Protein AF-A0A7S2HK23-F1 (afdb_monomer_lite)

Structure (mmCIF, N/CA/C/O backbone):
data_AF-A0A7S2HK23-F1
#
_entry.id   AF-A0A7S2HK23-F1
#
loop_
_atom_site.group_PDB
_atom_site.id
_atom_site.type_symbol
_atom_site.label_atom_id
_atom_site.label_alt_id
_atom_site.label_comp_id
_atom_site.label_asym_id
_atom_site.label_entity_id
_atom_site.label_seq_id
_atom_site.pdbx_PDB_ins_code
_atom_site.Cartn_x
_atom_site.Cartn_y
_atom_site.Cartn_z
_atom_site.occupancy
_atom_site.B_iso_or_equiv
_atom_site.auth_seq_id
_atom_site.auth_comp_id
_atom_site.auth_asym_id
_atom_site.auth_atom_id
_atom_site.pdbx_PDB_model_num
ATOM 1 N N . GLY A 1 1 ? -16.279 -14.636 -1.028 1.00 62.00 1 GLY A N 1
ATOM 2 C CA . GLY A 1 1 ? -15.125 -15.161 -0.268 1.00 62.00 1 GLY A CA 1
ATOM 3 C C . GLY A 1 1 ? -13.882 -14.388 -0.659 1.00 62.00 1 GLY A C 1
ATOM 4 O O . GLY A 1 1 ? -13.962 -13.629 -1.616 1.00 62.00 1 GLY A O 1
ATOM 5 N N . ALA A 1 2 ? -12.777 -14.556 0.066 1.00 84.50 2 ALA A N 1
ATOM 6 C CA . ALA A 1 2 ? -11.469 -14.016 -0.310 1.00 84.50 2 ALA A CA 1
ATOM 7 C C . ALA A 1 2 ? -10.575 -15.160 -0.807 1.00 84.50 2 ALA A C 1
ATOM 9 O O . ALA A 1 2 ? -10.658 -16.268 -0.278 1.00 84.50 2 ALA A O 1
ATOM 10 N N . GLU A 1 3 ? -9.748 -14.890 -1.813 1.00 90.62 3 GLU A N 1
ATOM 11 C CA . GLU A 1 3 ? -8.778 -15.842 -2.355 1.00 90.62 3 GLU A CA 1
ATOM 12 C C . GLU A 1 3 ? -7.368 -15.337 -2.057 1.00 90.62 3 GLU A C 1
ATOM 14 O O . GLU A 1 3 ? -7.029 -14.190 -2.350 1.00 90.62 3 GLU A O 1
ATOM 19 N N . THR A 1 4 ? -6.549 -16.190 -1.447 1.00 92.88 4 THR A N 1
ATOM 20 C CA . THR A 1 4 ? -5.142 -15.884 -1.198 1.00 92.88 4 THR A CA 1
ATOM 21 C C . THR A 1 4 ? -4.320 -16.329 -2.397 1.00 92.88 4 THR A C 1
ATOM 23 O O . THR A 1 4 ? -4.225 -17.522 -2.680 1.00 92.88 4 THR A O 1
ATOM 26 N N . LEU A 1 5 ? -3.705 -15.369 -3.083 1.00 93.25 5 LEU A N 1
ATOM 27 C CA . LEU A 1 5 ? -2.775 -15.637 -4.175 1.00 93.25 5 LEU A CA 1
ATOM 28 C C . LEU A 1 5 ? -1.331 -15.748 -3.651 1.00 93.25 5 LEU A C 1
ATOM 30 O O . LEU A 1 5 ? -1.032 -15.253 -2.559 1.00 93.25 5 LEU A O 1
ATOM 34 N N . PRO A 1 6 ? -0.416 -16.394 -4.400 1.00 93.44 6 PRO A N 1
ATOM 35 C CA . PRO A 1 6 ? 0.991 -16.472 -4.020 1.00 93.44 6 PRO A CA 1
ATOM 36 C C . PRO A 1 6 ? 1.615 -15.084 -3.853 1.00 93.44 6 PRO A C 1
ATOM 38 O O . PRO A 1 6 ? 1.237 -14.152 -4.551 1.00 93.44 6 PRO A O 1
ATOM 41 N N . LEU A 1 7 ? 2.626 -14.958 -2.989 1.00 87.44 7 LEU A N 1
ATOM 42 C CA . LEU A 1 7 ? 3.296 -13.675 -2.733 1.00 87.44 7 LEU A CA 1
ATOM 43 C C . LEU A 1 7 ? 4.027 -13.120 -3.967 1.00 87.44 7 LEU A C 1
ATOM 45 O O . LEU A 1 7 ? 4.137 -11.911 -4.133 1.00 87.44 7 LEU A O 1
ATOM 49 N N . ASN A 1 8 ? 4.558 -13.998 -4.821 1.00 88.94 8 ASN A N 1
ATOM 50 C CA . ASN A 1 8 ? 5.360 -13.592 -5.968 1.00 88.94 8 ASN A CA 1
ATOM 51 C C . ASN A 1 8 ? 4.475 -13.027 -7.088 1.00 88.94 8 ASN A C 1
ATOM 53 O O . ASN A 1 8 ? 3.620 -13.726 -7.634 1.00 88.94 8 ASN A O 1
ATOM 57 N N . THR A 1 9 ? 4.763 -11.792 -7.482 1.00 90.88 9 THR A N 1
ATOM 58 C CA . THR A 1 9 ? 4.142 -11.063 -8.590 1.00 90.88 9 THR A CA 1
ATOM 59 C C . THR A 1 9 ? 3.985 -11.847 -9.880 1.00 90.88 9 THR A C 1
ATOM 61 O O . THR A 1 9 ? 2.920 -11.818 -10.495 1.00 90.88 9 THR A O 1
ATOM 64 N N . SER A 1 10 ? 5.004 -12.607 -10.273 1.00 92.19 10 SER A N 1
ATOM 65 C CA . SER A 1 10 ? 4.950 -13.424 -11.492 1.00 92.19 10 SER A CA 1
ATOM 66 C C . SER A 1 10 ? 3.856 -14.498 -11.460 1.00 92.19 10 SER A C 1
ATOM 68 O O . SER A 1 10 ? 3.364 -14.894 -12.515 1.00 92.19 10 SER A O 1
ATOM 70 N N . ALA A 1 11 ? 3.446 -14.935 -10.267 1.00 93.06 11 ALA A N 1
ATOM 71 C CA . ALA A 1 11 ? 2.422 -15.952 -10.083 1.00 93.06 11 ALA A CA 1
ATOM 72 C C . ALA A 1 11 ? 1.013 -15.351 -9.974 1.00 93.06 11 ALA A C 1
ATOM 74 O O . ALA A 1 11 ? 0.075 -15.904 -10.545 1.00 93.06 11 ALA A O 1
ATOM 75 N N . TRP A 1 12 ? 0.847 -14.224 -9.271 1.00 94.56 12 TRP A N 1
ATOM 76 C CA . TRP A 1 12 ? -0.483 -13.648 -9.048 1.00 94.56 12 TRP A CA 1
ATOM 77 C C . TRP A 1 12 ? -0.931 -12.692 -10.161 1.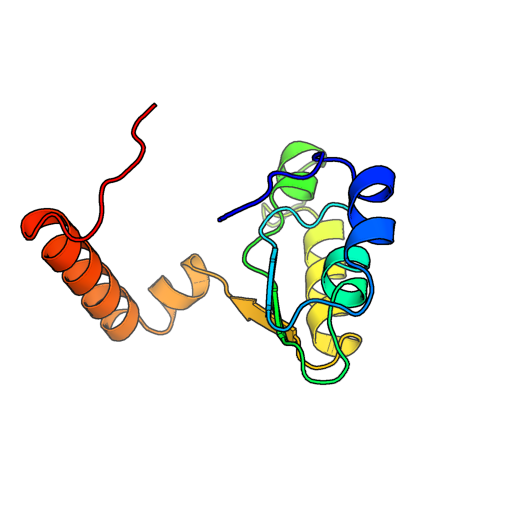00 94.56 12 TRP A C 1
ATOM 79 O O . TRP A 1 12 ? -2.114 -12.668 -10.506 1.00 94.56 12 TRP A O 1
ATOM 89 N N . LEU A 1 13 ? -0.018 -11.932 -10.777 1.00 96.38 13 LEU A N 1
ATOM 90 C CA . LEU A 1 13 ? -0.388 -10.895 -11.743 1.00 96.38 13 LEU A CA 1
ATOM 91 C C . LEU A 1 13 ? -1.151 -11.430 -12.966 1.00 96.38 13 LEU A C 1
ATOM 93 O O . LEU A 1 13 ? -2.148 -10.810 -13.336 1.00 96.38 13 LEU A O 1
ATOM 97 N N . PRO A 1 14 ? -0.774 -12.563 -13.597 1.00 97.19 14 PRO A N 1
ATOM 98 C CA . PRO A 1 14 ? -1.533 -13.097 -14.731 1.00 97.19 14 PRO A CA 1
ATOM 99 C C . PRO A 1 14 ? -3.004 -13.393 -14.404 1.00 97.19 14 PRO A C 1
ATOM 101 O O . PRO A 1 14 ? -3.860 -13.313 -15.284 1.00 97.19 14 PRO A O 1
ATOM 104 N N . VAL A 1 15 ? -3.313 -13.698 -13.140 1.00 96.25 15 VAL A N 1
ATOM 105 C CA . VAL A 1 15 ? -4.672 -14.014 -12.686 1.00 96.25 15 VAL A CA 1
ATOM 106 C C . VAL A 1 15 ? -5.535 -12.754 -12.608 1.00 96.25 15 VAL A C 1
ATOM 108 O O . VAL A 1 15 ? -6.705 -12.791 -12.993 1.00 96.25 15 VAL A O 1
ATOM 111 N N . VAL A 1 16 ? -4.963 -11.630 -12.168 1.00 96.44 16 VAL A N 1
ATOM 112 C CA . VAL A 1 16 ? -5.712 -10.418 -11.776 1.00 96.44 16 VAL A CA 1
ATOM 113 C C . VAL A 1 16 ? -5.460 -9.190 -12.652 1.00 96.44 16 VAL A C 1
ATOM 115 O O . VAL A 1 16 ? -6.091 -8.158 -12.443 1.00 96.44 16 VAL A O 1
ATOM 118 N N . ARG A 1 17 ? -4.558 -9.279 -13.635 1.00 97.75 17 ARG A N 1
ATOM 119 C CA . ARG A 1 17 ? -4.230 -8.184 -14.558 1.00 97.75 17 ARG A CA 1
ATOM 120 C C . ARG A 1 17 ? -5.490 -7.573 -15.173 1.00 97.75 17 ARG A C 1
ATOM 122 O O . ARG A 1 17 ? -6.259 -8.290 -15.813 1.00 97.75 17 ARG A O 1
ATOM 129 N N . GLY A 1 18 ? -5.662 -6.260 -15.028 1.00 97.88 18 GLY A N 1
ATOM 130 C CA . GLY A 1 18 ? -6.793 -5.532 -15.604 1.00 97.88 18 GLY A CA 1
ATOM 131 C C . GLY A 1 18 ? -8.154 -5.801 -14.953 1.00 97.88 18 GLY A C 1
ATOM 132 O O . GLY A 1 18 ? -9.170 -5.497 -15.572 1.00 97.88 18 GLY A O 1
ATOM 133 N N . LYS A 1 19 ? -8.210 -6.435 -13.773 1.00 97.31 19 LYS A N 1
ATOM 134 C CA . LYS A 1 19 ? -9.465 -6.941 -13.179 1.00 97.31 19 LYS A CA 1
ATOM 135 C C . LYS A 1 19 ? -9.834 -6.303 -11.846 1.00 97.31 19 LYS A C 1
ATOM 137 O O . LYS A 1 19 ? -10.936 -6.558 -11.368 1.00 97.31 19 LYS A O 1
ATOM 142 N N . MET A 1 20 ? -8.960 -5.498 -11.250 1.00 97.62 20 MET A N 1
ATOM 143 C CA . MET A 1 20 ? -9.177 -4.939 -9.917 1.00 97.62 20 MET A CA 1
ATOM 144 C C . MET A 1 20 ? -9.739 -3.520 -9.973 1.00 97.62 20 MET A C 1
ATOM 146 O O . MET A 1 20 ? -9.193 -2.650 -10.644 1.00 97.62 20 MET A O 1
ATOM 150 N N . ASP A 1 21 ? -10.822 -3.283 -9.236 1.00 97.94 21 ASP A N 1
ATOM 151 C CA . ASP A 1 21 ? -11.376 -1.939 -9.017 1.00 97.94 21 ASP A CA 1
ATOM 152 C C . ASP A 1 21 ? -10.544 -1.146 -7.996 1.00 97.94 21 ASP A C 1
ATOM 154 O O . ASP A 1 21 ? -10.486 0.080 -8.027 1.00 97.94 21 ASP A O 1
ATOM 158 N N . PHE A 1 22 ? -9.886 -1.851 -7.078 1.00 97.31 22 PHE A N 1
ATOM 159 C CA . PHE A 1 22 ? -9.095 -1.249 -6.018 1.00 97.31 22 PHE A CA 1
ATOM 160 C C . PHE A 1 22 ? -7.918 -2.146 -5.653 1.00 97.31 22 PHE A C 1
ATOM 162 O O . PHE A 1 22 ? -8.080 -3.358 -5.500 1.00 97.31 22 PHE A O 1
ATOM 169 N N . VAL A 1 23 ? -6.742 -1.547 -5.477 1.00 96.69 23 VAL A N 1
ATOM 170 C CA . VAL A 1 23 ? -5.540 -2.232 -4.994 1.00 96.69 23 VAL A CA 1
ATOM 171 C C . VAL A 1 23 ? -4.906 -1.394 -3.891 1.00 96.69 23 VAL A C 1
ATOM 173 O O . VAL A 1 23 ? -4.690 -0.198 -4.059 1.00 96.69 23 VAL A O 1
ATOM 176 N N . ALA A 1 24 ? -4.585 -2.027 -2.766 1.00 96.00 24 ALA A N 1
ATOM 177 C CA . ALA A 1 24 ? -3.799 -1.435 -1.690 1.00 96.00 24 ALA A CA 1
ATOM 178 C C . ALA A 1 24 ? -2.463 -2.177 -1.590 1.00 96.00 24 ALA A C 1
ATOM 180 O O . ALA A 1 24 ? -2.443 -3.368 -1.284 1.00 96.00 24 ALA A O 1
ATOM 181 N N . ASP A 1 25 ? -1.357 -1.481 -1.851 1.00 94.56 25 ASP A N 1
ATOM 182 C CA . ASP A 1 25 ? -0.012 -2.062 -1.836 1.00 94.56 25 ASP A CA 1
ATOM 183 C C . ASP A 1 25 ? 0.841 -1.424 -0.732 1.00 94.56 25 ASP A C 1
ATOM 185 O O . ASP A 1 25 ? 1.096 -0.221 -0.752 1.00 94.56 25 ASP A O 1
ATOM 189 N N . GLY A 1 26 ? 1.285 -2.232 0.235 1.00 91.44 26 GLY A N 1
ATOM 190 C CA . GLY A 1 26 ? 2.245 -1.829 1.274 1.00 91.44 26 GLY A CA 1
ATOM 191 C C . GLY A 1 26 ? 3.643 -2.444 1.126 1.00 91.44 26 GLY A C 1
ATOM 192 O O . GLY A 1 26 ? 4.501 -2.248 1.994 1.00 91.44 26 GLY A O 1
ATOM 193 N N . LEU A 1 27 ? 3.873 -3.238 0.080 1.00 89.38 27 LEU A N 1
ATOM 194 C CA . LEU A 1 27 ? 5.110 -3.975 -0.160 1.00 89.38 27 LEU A CA 1
ATOM 195 C C . LEU A 1 27 ? 6.054 -3.206 -1.084 1.00 89.38 27 LEU A C 1
ATOM 197 O O . LEU A 1 27 ? 7.226 -3.070 -0.745 1.00 89.38 27 LEU A O 1
ATOM 201 N N . CYS A 1 28 ? 5.557 -2.688 -2.210 1.00 89.81 28 CYS A N 1
ATOM 202 C CA . CYS A 1 28 ? 6.368 -2.096 -3.276 1.00 89.81 28 CYS A CA 1
ATOM 203 C C . CYS A 1 28 ? 7.465 -3.059 -3.783 1.00 89.81 28 CYS A C 1
ATOM 205 O O . CYS A 1 28 ? 8.651 -2.736 -3.772 1.00 89.81 28 CYS A O 1
ATOM 207 N N . GLN A 1 29 ? 7.088 -4.281 -4.179 1.00 88.88 29 GLN A N 1
ATOM 208 C CA . GLN A 1 29 ? 8.060 -5.291 -4.640 1.00 88.88 29 GLN A CA 1
ATOM 209 C C . GLN A 1 29 ? 8.712 -4.944 -5.986 1.00 88.88 29 GLN A C 1
ATOM 211 O O . GLN A 1 29 ? 9.824 -5.386 -6.257 1.00 88.88 29 GLN A O 1
ATOM 216 N N . ASP A 1 30 ? 8.013 -4.194 -6.835 1.00 91.00 30 ASP A N 1
ATOM 217 C CA . ASP A 1 30 ? 8.416 -3.896 -8.209 1.00 91.00 30 ASP A CA 1
ATOM 218 C C . ASP A 1 30 ? 8.085 -2.447 -8.610 1.00 91.00 30 ASP A C 1
ATOM 220 O O . ASP A 1 30 ? 7.564 -2.176 -9.694 1.00 91.00 30 ASP A O 1
ATOM 224 N N . ASP A 1 31 ? 8.351 -1.499 -7.709 1.00 92.12 31 ASP A N 1
ATOM 225 C CA . ASP A 1 31 ? 8.049 -0.071 -7.888 1.00 92.12 31 ASP A CA 1
ATOM 226 C C . ASP A 1 31 ? 6.574 0.208 -8.222 1.00 92.12 31 ASP A C 1
ATOM 228 O O . ASP A 1 31 ? 6.256 1.097 -9.018 1.00 92.12 31 ASP A O 1
ATOM 232 N N . TYR A 1 32 ? 5.677 -0.591 -7.642 1.00 94.75 32 TYR A N 1
ATOM 233 C CA . TYR A 1 32 ? 4.230 -0.568 -7.858 1.00 94.75 32 TYR A CA 1
ATOM 234 C C . TYR A 1 32 ? 3.770 -0.846 -9.304 1.00 94.75 32 TYR A C 1
ATOM 236 O O . TYR A 1 32 ? 2.623 -0.562 -9.653 1.00 94.75 32 TYR A O 1
ATOM 244 N N . VAL A 1 33 ? 4.622 -1.414 -10.162 1.00 95.56 33 VAL A N 1
ATOM 245 C CA . VAL A 1 33 ? 4.261 -1.692 -11.563 1.00 95.56 33 VAL A CA 1
ATOM 246 C C . VAL A 1 33 ? 3.143 -2.726 -11.648 1.00 95.56 33 VAL A C 1
ATOM 248 O O . VAL A 1 33 ? 2.147 -2.524 -12.342 1.00 95.56 33 VAL A O 1
ATOM 251 N N . SER A 1 34 ? 3.280 -3.838 -10.938 1.00 96.19 34 SER A N 1
ATOM 252 C CA . SER A 1 34 ? 2.289 -4.907 -10.980 1.00 96.19 34 SER A CA 1
ATOM 253 C C . SER A 1 34 ? 0.980 -4.616 -10.257 1.00 96.19 34 SER A C 1
ATOM 255 O O . SER A 1 34 ? -0.060 -4.951 -10.830 1.00 96.19 34 SER A O 1
ATOM 257 N N . PRO A 1 35 ? 0.946 -3.993 -9.062 1.00 95.75 35 PRO A N 1
ATOM 258 C CA . PRO A 1 35 ? -0.325 -3.581 -8.468 1.00 95.75 35 PRO A CA 1
ATOM 259 C C . PRO A 1 35 ? -1.062 -2.565 -9.353 1.00 95.75 35 PRO A C 1
ATOM 261 O O . PRO A 1 35 ? -2.282 -2.649 -9.461 1.00 95.75 35 PRO A O 1
ATOM 264 N N . HIS A 1 36 ? -0.354 -1.675 -10.065 1.00 97.12 36 HIS A N 1
ATOM 265 C CA . HIS A 1 36 ? -0.978 -0.791 -11.058 1.00 97.12 36 HIS A CA 1
ATOM 266 C C . HIS A 1 36 ? -1.529 -1.578 -12.255 1.00 97.12 36 HIS A C 1
ATOM 268 O O . HIS A 1 36 ? -2.679 -1.396 -12.643 1.00 97.12 36 HIS A O 1
ATOM 274 N N . ALA A 1 37 ? -0.768 -2.540 -12.784 1.00 97.06 37 ALA A N 1
ATOM 275 C CA . ALA A 1 37 ? -1.207 -3.392 -13.892 1.00 97.06 37 ALA A CA 1
ATOM 276 C C . ALA A 1 37 ? -2.386 -4.328 -13.544 1.00 97.06 37 ALA A C 1
ATOM 278 O O . ALA A 1 37 ? -3.042 -4.865 -14.443 1.00 97.06 37 ALA A O 1
ATOM 279 N N . ALA A 1 38 ? -2.658 -4.557 -12.258 1.00 97.38 38 ALA A N 1
ATOM 280 C CA . ALA A 1 38 ? -3.834 -5.290 -11.800 1.00 97.38 38 ALA A CA 1
ATOM 281 C C . ALA A 1 38 ? -5.135 -4.488 -11.970 1.00 97.38 38 ALA A C 1
ATOM 283 O O . ALA A 1 38 ? -6.210 -5.087 -12.035 1.00 97.38 38 ALA A O 1
ATOM 284 N N . LEU A 1 39 ? -5.052 -3.159 -12.0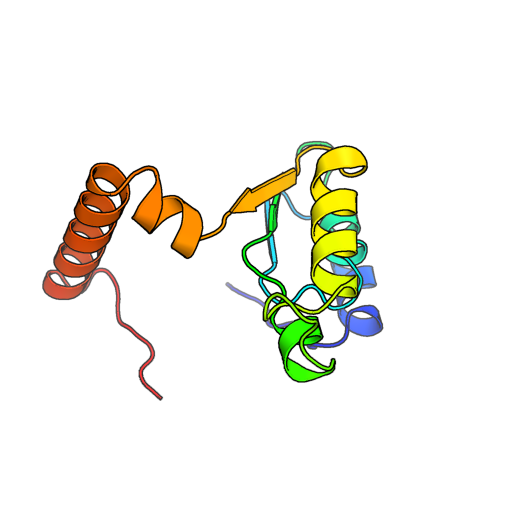69 1.00 98.00 39 LEU A N 1
ATOM 285 C CA . LEU A 1 39 ? -6.217 -2.287 -12.124 1.00 98.00 39 LEU A CA 1
ATOM 286 C C . LEU A 1 39 ? -6.972 -2.372 -13.449 1.00 98.00 39 LEU A C 1
ATOM 288 O O . LEU A 1 39 ? -6.382 -2.430 -14.528 1.00 98.00 39 LEU A O 1
ATOM 292 N N . LYS A 1 40 ? -8.298 -2.284 -13.353 1.00 97.88 40 LYS A N 1
ATOM 293 C CA . LYS A 1 40 ? -9.160 -1.843 -14.456 1.00 97.88 40 LYS A CA 1
ATOM 294 C C . LYS A 1 40 ? -8.846 -0.384 -14.836 1.00 97.88 40 LYS A C 1
ATOM 296 O O . LYS A 1 40 ? -8.252 0.330 -14.026 1.00 97.88 40 LYS A O 1
ATOM 301 N N . PRO A 1 41 ? -9.284 0.106 -16.011 1.00 95.94 41 PRO A N 1
ATOM 302 C CA . PRO A 1 41 ? -9.079 1.503 -16.412 1.00 95.94 41 PRO A CA 1
ATOM 303 C C . PRO A 1 41 ? -9.562 2.540 -15.380 1.00 95.94 41 PRO A C 1
ATOM 305 O O . PRO A 1 41 ? -8.911 3.561 -15.176 1.00 95.94 41 PRO A O 1
ATOM 308 N N . GLU A 1 42 ? -10.677 2.260 -14.711 1.00 96.69 42 GLU A N 1
ATOM 309 C CA . GLU A 1 42 ? -11.303 3.068 -13.658 1.00 96.69 42 GLU A CA 1
ATOM 3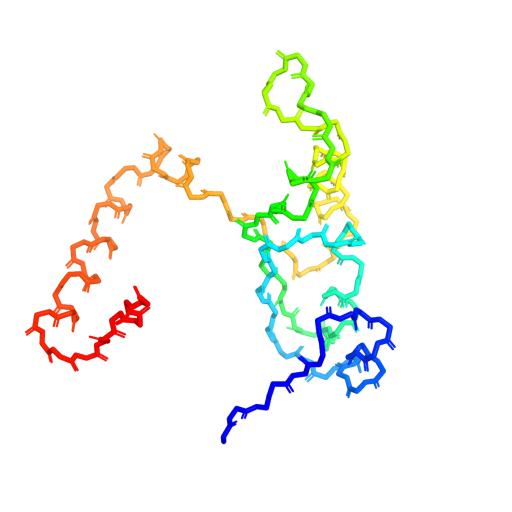10 C C . GLU A 1 42 ? -10.897 2.660 -12.234 1.00 96.69 42 GLU A C 1
ATOM 312 O O . GLU A 1 42 ? -11.370 3.249 -11.262 1.00 96.69 42 GLU A O 1
ATOM 317 N N . GLY A 1 43 ? -10.039 1.646 -12.106 1.00 97.62 43 GLY A N 1
ATOM 318 C CA . GLY A 1 43 ? -9.564 1.172 -10.817 1.00 97.62 43 GLY A CA 1
ATOM 319 C C . GLY A 1 43 ? -8.599 2.157 -10.162 1.00 97.62 43 GLY A C 1
ATOM 320 O O . GLY A 1 43 ? -7.978 2.981 -10.837 1.00 97.62 43 GLY A O 1
ATOM 321 N N . HIS A 1 44 ? -8.451 2.049 -8.840 1.00 98.00 44 HIS A N 1
ATOM 322 C CA . HIS A 1 44 ? -7.592 2.936 -8.054 1.00 98.00 44 HIS A CA 1
ATOM 323 C C . HIS A 1 44 ? -6.545 2.175 -7.236 1.00 98.00 44 HIS A C 1
ATOM 325 O O . HIS A 1 44 ? -6.865 1.213 -6.534 1.00 98.00 44 HIS A O 1
ATOM 331 N N . LEU A 1 45 ? -5.295 2.634 -7.288 1.00 97.44 45 LEU A N 1
ATOM 332 C CA . LEU A 1 45 ? -4.184 2.114 -6.489 1.00 97.44 45 LEU A CA 1
ATOM 333 C C . LEU A 1 45 ? -3.903 3.042 -5.305 1.00 97.44 45 LEU A C 1
ATOM 335 O O . LEU A 1 45 ? -3.708 4.246 -5.468 1.00 97.44 45 LEU A O 1
ATOM 339 N N . VAL A 1 46 ? -3.806 2.469 -4.110 1.00 96.56 46 VAL A N 1
ATOM 340 C CA . VAL A 1 46 ? -3.300 3.145 -2.915 1.00 96.56 46 VAL A CA 1
ATOM 341 C C . VAL A 1 46 ? -1.979 2.509 -2.495 1.00 96.56 46 VAL A C 1
ATOM 343 O O . VAL A 1 46 ? -1.933 1.360 -2.062 1.00 96.56 46 VAL A O 1
ATOM 346 N N . CYS A 1 47 ? -0.901 3.275 -2.600 1.00 94.81 47 CYS A N 1
ATOM 347 C CA . CYS A 1 47 ? 0.418 2.906 -2.104 1.00 94.81 47 CYS A CA 1
ATOM 348 C C . CYS A 1 47 ? 0.516 3.287 -0.621 1.00 94.81 47 CYS A C 1
ATOM 350 O O . CYS A 1 47 ? 0.538 4.471 -0.285 1.00 94.81 47 CYS A O 1
ATOM 352 N N . LEU A 1 48 ? 0.572 2.287 0.251 1.00 91.38 48 LEU A N 1
ATOM 353 C CA . LEU A 1 48 ? 0.594 2.417 1.710 1.00 91.38 48 LEU A CA 1
ATOM 354 C C . LEU A 1 48 ? 2.013 2.351 2.297 1.00 91.38 48 LEU A C 1
ATOM 356 O O . LEU A 1 48 ? 2.211 2.666 3.468 1.00 91.38 48 LEU A O 1
ATOM 360 N N . GLY A 1 49 ? 3.003 1.891 1.525 1.00 85.81 49 GLY A N 1
ATOM 361 C CA . GLY A 1 49 ? 4.367 1.745 2.022 1.00 85.81 49 GLY A CA 1
ATOM 362 C C . GLY A 1 49 ? 5.310 0.999 1.084 1.00 85.81 49 GLY A C 1
ATOM 363 O O . GLY A 1 49 ? 4.916 0.478 0.047 1.00 85.81 49 GLY A O 1
ATOM 364 N N . ILE A 1 50 ? 6.578 0.943 1.495 1.00 86.50 50 ILE A N 1
ATOM 365 C CA . ILE A 1 50 ? 7.702 0.376 0.732 1.00 86.50 50 ILE A CA 1
ATOM 366 C C . ILE A 1 50 ? 8.414 -0.737 1.516 1.00 86.50 50 ILE A C 1
ATOM 368 O O . ILE A 1 50 ? 9.641 -0.779 1.599 1.00 86.50 50 ILE A O 1
ATOM 372 N N . SER A 1 51 ? 7.648 -1.607 2.182 1.00 82.50 51 SER A N 1
ATOM 373 C CA . SER A 1 51 ? 8.217 -2.566 3.141 1.00 82.50 51 SER A CA 1
ATOM 374 C C . SER A 1 51 ? 9.193 -3.572 2.519 1.00 82.50 51 SER A C 1
ATOM 376 O O . SER A 1 51 ? 10.177 -3.912 3.171 1.00 82.50 51 SER A O 1
ATOM 378 N N . ALA A 1 52 ? 8.996 -3.996 1.266 1.00 81.25 52 ALA A N 1
ATOM 379 C CA . ALA A 1 52 ? 9.943 -4.869 0.572 1.00 81.25 52 ALA A CA 1
ATOM 380 C C . ALA A 1 52 ? 11.305 -4.177 0.422 1.00 81.25 52 ALA A C 1
ATOM 382 O O . ALA A 1 52 ? 12.310 -4.715 0.877 1.00 81.25 52 ALA A O 1
ATOM 383 N N . ILE A 1 53 ? 11.310 -2.943 -0.091 1.00 82.12 53 ILE A N 1
ATOM 384 C CA . ILE A 1 53 ? 12.517 -2.123 -0.265 1.00 82.12 53 ILE A CA 1
ATOM 385 C C . ILE A 1 53 ? 13.208 -1.869 1.084 1.00 82.12 53 ILE A C 1
ATOM 387 O O . ILE A 1 53 ? 14.420 -2.031 1.209 1.00 82.12 53 ILE A O 1
ATOM 391 N N . ASN A 1 54 ? 12.439 -1.518 2.119 1.00 80.12 54 ASN A N 1
ATOM 392 C CA . ASN A 1 54 ? 12.978 -1.251 3.457 1.00 80.12 54 ASN A CA 1
ATOM 393 C C . ASN A 1 54 ? 13.628 -2.473 4.120 1.00 80.12 54 ASN A C 1
ATOM 395 O O . ASN A 1 54 ? 14.483 -2.294 4.988 1.00 80.12 54 ASN A O 1
ATOM 399 N N . ASN A 1 55 ? 13.213 -3.686 3.747 1.00 78.56 55 ASN A N 1
ATOM 400 C CA . ASN A 1 55 ? 13.752 -4.931 4.293 1.00 78.56 55 ASN A CA 1
ATOM 401 C C . ASN A 1 55 ? 14.975 -5.440 3.520 1.00 78.56 55 ASN A C 1
ATOM 403 O O . ASN A 1 55 ? 15.791 -6.160 4.094 1.00 78.56 55 ASN A O 1
ATOM 407 N N . THR A 1 56 ? 15.108 -5.100 2.236 1.00 77.19 56 THR A N 1
ATOM 408 C CA . THR A 1 56 ? 16.185 -5.613 1.375 1.00 77.19 56 THR A CA 1
ATOM 409 C C . THR A 1 56 ? 17.333 -4.635 1.175 1.00 77.19 56 THR A C 1
ATOM 411 O O . THR A 1 56 ? 18.450 -5.064 0.892 1.00 77.19 56 THR A O 1
ATOM 414 N N . GLU A 1 57 ? 17.091 -3.331 1.301 1.00 79.62 57 GLU A N 1
ATOM 415 C CA . GLU A 1 57 ? 18.074 -2.312 0.944 1.00 79.62 57 GLU A CA 1
ATOM 416 C C . GLU A 1 57 ? 18.638 -1.552 2.145 1.00 79.62 57 GLU A C 1
ATOM 418 O O . GLU A 1 57 ? 17.978 -1.327 3.161 1.00 79.62 57 GLU A O 1
ATOM 423 N N . GLN A 1 58 ? 19.890 -1.105 2.007 1.00 73.69 58 GLN A N 1
ATOM 424 C CA . GLN A 1 58 ? 20.506 -0.235 3.000 1.00 73.69 58 GLN A CA 1
ATOM 425 C C . GLN A 1 58 ? 19.808 1.126 3.020 1.00 73.69 58 GLN A C 1
ATOM 427 O O . GLN A 1 58 ? 19.571 1.762 1.990 1.00 73.69 58 GLN A O 1
ATOM 432 N N . ARG A 1 59 ? 19.513 1.603 4.229 1.00 75.44 59 ARG A N 1
ATOM 433 C CA . ARG A 1 59 ? 18.949 2.936 4.436 1.00 75.44 59 ARG A CA 1
ATOM 434 C C . ARG A 1 59 ? 19.967 3.987 3.992 1.00 75.44 59 ARG A C 1
ATOM 436 O O . ARG A 1 59 ? 21.123 3.948 4.407 1.00 75.44 59 ARG A O 1
ATOM 443 N N . GLY A 1 60 ? 19.532 4.935 3.163 1.00 65.94 60 GLY A N 1
ATOM 444 C CA . GLY A 1 60 ? 20.357 6.075 2.772 1.00 65.94 60 GLY A CA 1
ATOM 445 C C . GLY A 1 60 ? 20.573 7.058 3.927 1.00 65.94 60 GLY A C 1
ATOM 446 O O . GLY A 1 60 ? 20.048 6.886 5.027 1.00 65.94 60 GLY A O 1
ATOM 447 N N . TRP A 1 61 ? 21.279 8.158 3.651 1.00 57.97 61 TRP A N 1
ATOM 448 C CA . TRP A 1 61 ? 21.628 9.193 4.642 1.00 57.97 61 TRP A CA 1
ATOM 449 C C . TRP A 1 61 ? 20.418 9.838 5.347 1.00 57.97 61 TRP A C 1
ATOM 451 O O . TRP A 1 61 ? 20.566 10.431 6.408 1.00 57.97 61 TRP A O 1
ATOM 461 N N . PHE A 1 62 ? 19.214 9.688 4.786 1.00 66.94 62 PHE A N 1
ATOM 462 C CA . PHE A 1 62 ? 17.953 10.195 5.340 1.00 66.94 62 PHE A CA 1
ATOM 463 C C . PHE A 1 62 ? 17.053 9.090 5.920 1.00 66.94 62 PHE A C 1
ATOM 465 O O . PHE A 1 62 ? 15.840 9.259 5.997 1.00 66.94 62 PHE A O 1
ATOM 472 N N . GLY A 1 63 ? 17.613 7.925 6.256 1.00 70.88 63 GLY A N 1
ATOM 473 C CA . GLY A 1 63 ? 16.884 6.829 6.905 1.00 70.88 63 GLY A CA 1
ATOM 474 C C . GLY A 1 63 ? 15.937 6.033 5.998 1.00 70.88 63 GLY A C 1
ATOM 475 O O . GLY A 1 63 ? 15.382 5.037 6.450 1.00 70.88 63 GLY A O 1
ATOM 476 N N . GLN A 1 64 ? 15.788 6.423 4.729 1.00 74.06 64 GLN A N 1
ATOM 477 C CA . GLN A 1 64 ? 15.011 5.714 3.706 1.00 74.06 64 GLN A CA 1
ATOM 478 C C . GLN A 1 64 ? 15.925 5.302 2.538 1.00 74.06 64 GLN A C 1
ATOM 480 O O . GLN A 1 64 ? 16.815 6.085 2.171 1.00 74.06 64 GLN A O 1
ATOM 485 N N . PRO A 1 65 ? 15.737 4.112 1.942 1.00 83.19 65 PRO A N 1
ATOM 486 C CA . PRO A 1 65 ? 16.416 3.717 0.709 1.00 83.19 65 PRO A CA 1
ATOM 487 C C . PRO A 1 65 ? 16.122 4.694 -0.441 1.00 83.19 65 PRO A C 1
ATOM 489 O O . PRO A 1 65 ? 15.011 5.215 -0.573 1.00 83.19 65 PRO A O 1
ATOM 492 N N . ILE A 1 66 ? 17.125 4.968 -1.282 1.00 84.25 66 ILE A N 1
ATOM 493 C CA . ILE A 1 66 ? 16.989 5.892 -2.426 1.00 84.25 66 ILE A CA 1
ATOM 494 C C . ILE A 1 66 ? 15.981 5.344 -3.445 1.00 84.25 66 ILE A C 1
ATOM 496 O O . ILE A 1 66 ? 15.142 6.093 -3.943 1.00 84.25 66 ILE A O 1
ATOM 500 N N . SER A 1 67 ? 16.024 4.038 -3.696 1.00 85.81 67 SER A N 1
ATOM 501 C CA . SER A 1 67 ? 15.048 3.281 -4.492 1.00 85.81 67 SER A CA 1
ATOM 502 C C . SER A 1 67 ? 13.608 3.531 -4.044 1.00 85.81 67 SER A C 1
ATOM 504 O O . SER A 1 67 ? 12.765 3.861 -4.868 1.00 85.81 67 SER A O 1
ATOM 506 N N . GLY A 1 68 ? 13.334 3.510 -2.737 1.00 86.00 68 GLY A N 1
ATOM 507 C CA . GLY A 1 68 ? 12.006 3.783 -2.184 1.00 86.00 68 GLY A CA 1
ATOM 508 C C . GLY A 1 68 ? 11.497 5.186 -2.521 1.00 86.00 68 GLY A C 1
ATOM 509 O O . GLY A 1 68 ? 10.322 5.370 -2.856 1.00 86.00 68 GLY A O 1
ATOM 510 N N . LYS A 1 69 ? 12.393 6.184 -2.516 1.00 85.31 69 LYS A N 1
ATOM 511 C CA . LYS A 1 69 ? 12.062 7.548 -2.960 1.00 85.31 69 LYS A CA 1
ATOM 512 C C . LYS A 1 69 ? 11.768 7.596 -4.458 1.00 85.31 69 LYS A C 1
ATOM 514 O O . LYS A 1 69 ? 10.817 8.262 -4.860 1.00 85.31 69 LYS A O 1
ATOM 519 N N . ILE A 1 70 ? 12.551 6.884 -5.267 1.00 89.00 70 ILE A N 1
ATOM 520 C CA . ILE A 1 70 ? 12.356 6.801 -6.721 1.00 89.00 70 ILE A CA 1
ATOM 521 C C . ILE A 1 70 ? 11.031 6.105 -7.048 1.00 89.00 70 ILE A C 1
ATOM 523 O O . ILE A 1 70 ? 10.263 6.635 -7.844 1.00 89.00 70 ILE A O 1
ATOM 527 N N . ALA A 1 71 ? 10.721 4.982 -6.400 1.00 90.62 71 ALA A N 1
ATOM 528 C CA . ALA A 1 71 ? 9.473 4.245 -6.575 1.00 90.62 71 ALA A CA 1
ATOM 529 C C . ALA A 1 71 ? 8.253 5.114 -6.240 1.00 90.62 71 ALA A C 1
ATOM 531 O O . ALA A 1 71 ? 7.310 5.215 -7.021 1.00 90.62 71 ALA A O 1
ATOM 532 N N . THR A 1 72 ? 8.308 5.821 -5.109 1.00 89.12 72 THR A N 1
ATOM 533 C CA . THR A 1 72 ? 7.255 6.754 -4.681 1.00 89.12 72 THR A CA 1
ATOM 534 C C . THR A 1 72 ? 7.094 7.912 -5.668 1.00 89.12 72 THR A C 1
ATOM 536 O O . THR A 1 72 ? 5.979 8.268 -6.050 1.00 89.12 72 THR A O 1
ATOM 539 N N . TRP A 1 73 ? 8.207 8.492 -6.127 1.00 90.69 73 TRP A N 1
ATOM 540 C CA . TRP A 1 73 ? 8.189 9.542 -7.144 1.00 90.69 73 TRP A CA 1
ATOM 541 C C . TRP A 1 73 ? 7.606 9.036 -8.469 1.00 90.69 73 TRP A C 1
ATOM 543 O O . TRP A 1 73 ? 6.772 9.715 -9.066 1.00 90.69 73 TRP A O 1
ATOM 553 N N . LYS A 1 74 ? 7.979 7.830 -8.904 1.00 92.56 74 LYS A N 1
ATOM 554 C CA . LYS A 1 74 ? 7.458 7.195 -10.115 1.00 92.56 74 LYS A CA 1
ATOM 555 C C . LYS A 1 74 ? 5.950 6.980 -10.012 1.00 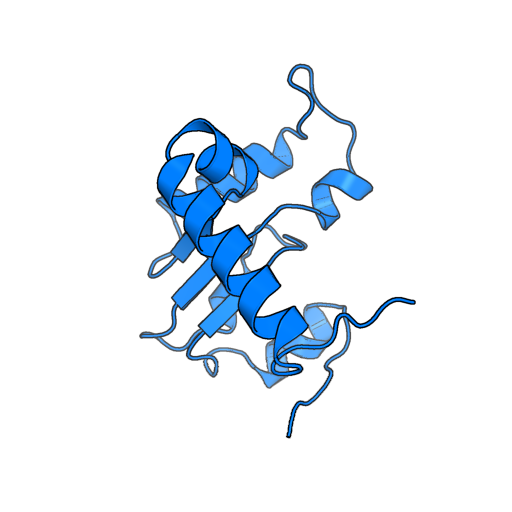92.56 74 LYS A C 1
ATOM 557 O O . LYS A 1 74 ? 5.229 7.423 -10.900 1.00 92.56 74 LYS A O 1
ATOM 562 N N . ALA A 1 75 ? 5.470 6.401 -8.912 1.00 92.44 75 ALA A N 1
ATOM 563 C CA . ALA A 1 75 ? 4.042 6.197 -8.677 1.00 92.44 75 ALA A CA 1
ATOM 564 C C . ALA A 1 75 ? 3.253 7.513 -8.728 1.00 92.44 75 ALA A C 1
ATOM 566 O O . ALA A 1 75 ? 2.203 7.577 -9.356 1.00 92.44 75 ALA A O 1
ATOM 567 N N . ARG A 1 76 ? 3.788 8.592 -8.140 1.00 90.94 76 ARG A N 1
ATOM 568 C CA . ARG A 1 76 ? 3.133 9.910 -8.149 1.00 90.94 76 ARG A CA 1
ATOM 569 C C . ARG A 1 76 ? 3.035 10.538 -9.541 1.00 90.94 76 ARG A C 1
ATOM 571 O O . ARG A 1 76 ? 2.071 11.246 -9.805 1.00 90.94 76 ARG A O 1
ATOM 578 N N . ASN A 1 77 ? 4.048 10.351 -10.387 1.00 91.56 77 ASN A N 1
ATOM 579 C CA . ASN A 1 77 ? 4.174 11.104 -11.640 1.00 91.56 77 ASN A CA 1
ATOM 580 C C . ASN A 1 77 ? 3.800 10.302 -12.893 1.00 91.56 77 ASN A C 1
ATOM 582 O O . ASN A 1 77 ? 3.459 10.905 -13.905 1.00 91.56 77 ASN A O 1
ATOM 586 N N . PHE A 1 78 ? 3.875 8.970 -12.849 1.00 93.56 78 PHE A N 1
ATOM 587 C CA . PHE A 1 78 ? 3.680 8.118 -14.028 1.00 93.56 78 PHE A CA 1
ATOM 588 C C . PHE A 1 78 ? 2.451 7.218 -13.951 1.00 93.56 78 PHE A C 1
ATOM 590 O O . PHE A 1 78 ? 2.001 6.744 -14.993 1.00 93.56 78 PHE A O 1
ATOM 597 N N . PHE A 1 79 ? 1.902 6.969 -12.762 1.00 93.38 79 PHE A N 1
ATOM 598 C CA . PHE A 1 79 ? 0.732 6.111 -12.618 1.00 93.38 79 PHE A CA 1
ATOM 599 C C . PHE A 1 79 ? -0.532 6.949 -12.454 1.00 93.38 79 PHE A C 1
ATOM 601 O O . PHE A 1 79 ? -0.676 7.735 -11.520 1.00 93.38 79 PHE A O 1
ATOM 608 N N . SER A 1 80 ? -1.466 6.774 -13.390 1.00 92.75 80 SER A N 1
ATOM 609 C CA . SER A 1 80 ? -2.822 7.303 -13.263 1.00 92.75 80 SER A CA 1
ATOM 610 C C . SER A 1 80 ? -3.573 6.584 -12.141 1.00 92.75 80 SER A C 1
ATOM 612 O O . SER A 1 80 ? -3.218 5.464 -11.764 1.00 92.75 80 SER A O 1
ATOM 614 N N . ASN A 1 81 ? -4.612 7.237 -11.609 1.00 94.19 81 ASN A N 1
ATOM 615 C CA . ASN A 1 81 ? -5.504 6.687 -10.579 1.00 94.19 81 ASN A CA 1
ATOM 616 C C . ASN A 1 81 ? -4.743 6.076 -9.391 1.00 94.19 81 ASN A C 1
ATOM 618 O O . ASN A 1 81 ? -5.058 4.991 -8.910 1.00 94.19 81 ASN A O 1
ATOM 622 N N . THR A 1 82 ? -3.680 6.758 -8.960 1.00 96.00 82 THR A N 1
ATOM 623 C CA . THR A 1 82 ? -2.798 6.293 -7.891 1.00 96.00 82 THR A CA 1
ATOM 624 C C . THR A 1 82 ? -2.708 7.345 -6.796 1.00 96.00 82 THR A C 1
ATOM 626 O O . THR A 1 82 ? -2.608 8.543 -7.057 1.00 96.00 82 THR A O 1
ATOM 629 N N . SER A 1 83 ? -2.759 6.910 -5.542 1.00 94.56 83 SER A N 1
ATOM 630 C CA . SER A 1 83 ? -2.569 7.762 -4.371 1.00 94.56 83 SER A CA 1
ATOM 631 C C . SER A 1 83 ? -1.500 7.182 -3.466 1.00 94.56 83 SER A C 1
ATOM 633 O O . SER A 1 83 ? -1.450 5.980 -3.230 1.00 94.56 83 SER A O 1
ATOM 635 N N . LEU A 1 84 ? -0.656 8.058 -2.937 1.00 91.88 84 LEU A N 1
ATOM 636 C CA . LEU A 1 84 ? 0.305 7.714 -1.899 1.00 91.88 84 LEU A CA 1
ATOM 637 C C . LEU A 1 84 ? -0.330 8.055 -0.555 1.00 91.88 84 LEU A C 1
ATOM 639 O O . LEU A 1 84 ? -0.787 9.184 -0.366 1.00 91.88 84 LEU A O 1
ATOM 643 N N . TYR A 1 85 ? -0.359 7.094 0.355 1.00 88.94 85 TYR A N 1
ATOM 644 C CA . TYR A 1 85 ? -0.854 7.289 1.706 1.00 88.94 85 TYR A CA 1
ATOM 645 C C . TYR A 1 85 ? 0.252 6.950 2.698 1.00 88.94 85 TYR A C 1
ATOM 647 O O . TYR A 1 85 ? 0.619 5.790 2.872 1.00 88.94 85 TYR A O 1
ATOM 655 N N . ASP A 1 86 ? 0.782 7.988 3.337 1.00 84.31 86 ASP A N 1
ATOM 656 C CA . ASP A 1 86 ? 1.786 7.880 4.386 1.00 84.31 86 ASP A CA 1
ATOM 657 C C . ASP A 1 86 ? 1.119 8.159 5.740 1.00 84.31 86 ASP A C 1
ATOM 659 O O . ASP A 1 86 ? 0.628 9.259 6.014 1.00 84.31 86 ASP A O 1
ATOM 663 N N . LEU A 1 87 ? 1.081 7.131 6.590 1.00 83.38 87 LEU A N 1
ATOM 664 C CA . LEU A 1 87 ? 0.474 7.210 7.915 1.00 83.38 87 LEU A CA 1
ATOM 665 C C . LEU A 1 87 ? 1.223 8.191 8.829 1.00 83.38 87 LEU A C 1
ATOM 667 O O . LEU A 1 87 ? 0.599 8.896 9.624 1.00 83.38 87 LEU A O 1
ATOM 671 N N . TRP A 1 88 ? 2.550 8.256 8.706 1.00 82.75 88 TRP A N 1
ATOM 672 C CA . TRP A 1 88 ? 3.383 9.162 9.485 1.00 82.75 88 TRP A CA 1
ATOM 673 C C . TRP A 1 88 ? 3.166 10.611 9.049 1.00 82.75 88 TRP A C 1
ATOM 675 O O . TRP A 1 88 ? 2.953 11.484 9.892 1.00 82.75 88 TRP A O 1
ATOM 685 N N . GLU A 1 89 ? 3.113 10.863 7.740 1.00 83.88 89 GLU A N 1
ATOM 686 C CA . GLU A 1 89 ? 2.747 12.181 7.209 1.00 83.88 89 GLU A CA 1
ATOM 687 C C . GLU A 1 89 ? 1.336 12.582 7.659 1.00 83.88 89 GLU A C 1
ATOM 689 O O . GLU A 1 89 ? 1.125 13.716 8.091 1.00 83.88 89 GLU A O 1
ATOM 694 N N . SER A 1 90 ? 0.368 11.659 7.622 1.00 83.88 90 SER A N 1
ATOM 695 C CA . SER A 1 90 ? -1.002 11.923 8.076 1.00 83.88 90 SER A CA 1
ATOM 696 C C . SER A 1 90 ? -1.053 12.290 9.560 1.00 83.88 90 SER A C 1
ATOM 698 O O . SER A 1 90 ? -1.770 13.219 9.932 1.00 83.88 90 SER A O 1
ATOM 700 N N . PHE A 1 91 ? -0.283 11.597 10.402 1.00 88.44 91 PHE A N 1
ATOM 701 C CA . PHE A 1 91 ? -0.168 11.908 11.825 1.00 88.44 91 PHE A CA 1
ATOM 702 C C . PHE A 1 91 ? 0.398 13.316 12.062 1.00 88.44 91 PHE A C 1
ATOM 704 O O . PHE A 1 91 ? -0.122 14.057 12.894 1.00 88.44 91 PHE A O 1
ATOM 711 N N . GLN A 1 92 ? 1.423 13.713 11.304 1.00 91.56 92 GLN A N 1
ATOM 712 C CA . GLN A 1 92 ? 2.080 15.013 11.466 1.00 91.56 92 GLN A CA 1
ATOM 713 C C . GLN A 1 92 ? 1.275 16.182 10.883 1.00 91.56 92 GLN A C 1
ATOM 715 O O . GLN A 1 92 ? 1.222 17.257 11.476 1.00 91.56 92 GLN A O 1
ATOM 720 N N . THR A 1 93 ? 0.666 15.995 9.711 1.00 93.25 93 THR A N 1
ATOM 721 C CA . THR A 1 93 ? 0.030 17.080 8.943 1.00 93.25 93 THR A CA 1
ATOM 722 C C . THR A 1 93 ? -1.464 17.225 9.218 1.00 93.25 93 THR A C 1
ATOM 724 O O . THR A 1 93 ? -2.015 18.312 9.044 1.00 93.25 93 THR A O 1
ATOM 727 N N . LYS A 1 94 ? -2.137 16.148 9.644 1.00 92.38 94 LYS A N 1
ATOM 728 C CA . LYS A 1 94 ? -3.583 16.113 9.919 1.00 92.38 94 LYS A CA 1
ATOM 729 C C . LYS A 1 94 ? -3.881 15.389 11.244 1.00 92.38 94 LYS A C 1
ATOM 731 O O . LYS A 1 94 ? -4.660 14.430 11.251 1.00 92.38 94 LYS A O 1
ATOM 736 N N . PRO A 1 95 ? -3.311 15.848 12.374 1.00 93.69 95 PRO A N 1
ATOM 737 C CA . PRO A 1 95 ? -3.387 15.139 13.654 1.00 93.69 95 PRO A CA 1
ATOM 738 C C . PRO A 1 95 ? -4.825 14.918 14.140 1.00 93.69 95 PRO A C 1
ATOM 740 O O . PRO A 1 95 ? -5.133 13.850 14.656 1.00 93.69 95 PRO A O 1
ATOM 743 N N . GLU A 1 96 ? -5.730 15.875 13.916 1.00 95.44 96 GLU A N 1
ATOM 744 C CA . GLU A 1 96 ? -7.137 15.745 14.328 1.00 95.44 96 GLU A CA 1
ATOM 745 C C . GLU A 1 96 ? -7.895 14.674 13.534 1.00 95.44 96 GLU A C 1
ATOM 747 O O . GLU A 1 96 ? -8.704 13.935 14.092 1.00 95.44 96 GLU A O 1
ATOM 752 N N . VAL A 1 97 ? -7.612 14.552 12.231 1.00 92.31 97 VAL A N 1
ATOM 753 C CA . VAL A 1 97 ? -8.199 13.497 11.389 1.00 92.31 97 VAL A CA 1
ATOM 754 C C . VAL A 1 97 ? -7.673 12.142 11.838 1.00 92.31 97 VAL A C 1
ATOM 756 O O . VAL A 1 97 ? -8.462 11.239 12.095 1.00 92.31 97 VAL A O 1
ATOM 759 N N . TYR A 1 98 ? -6.354 12.033 12.016 1.00 92.62 98 TYR A N 1
ATOM 760 C CA . TYR A 1 98 ? -5.717 10.816 12.506 1.00 92.62 98 TYR A CA 1
ATOM 761 C C . TYR A 1 98 ? -6.296 10.374 13.857 1.00 92.62 98 TYR A C 1
ATOM 763 O O . TYR A 1 98 ? -6.664 9.214 14.029 1.00 92.62 98 TYR A O 1
ATOM 771 N N . LYS A 1 99 ? -6.414 11.307 14.812 1.00 95.06 99 LYS A N 1
ATOM 772 C CA . LYS A 1 99 ? -6.963 11.045 16.145 1.00 95.06 99 LYS A CA 1
ATOM 773 C C . LYS A 1 99 ? -8.397 10.529 16.063 1.00 95.06 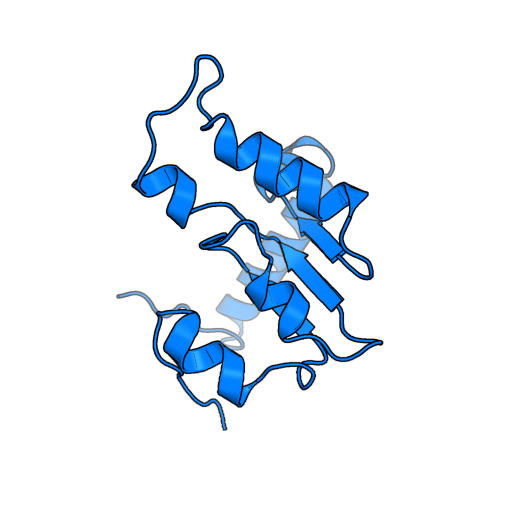99 LYS A C 1
ATOM 775 O O . LYS A 1 99 ? -8.696 9.494 16.650 1.00 95.06 99 LYS A O 1
ATOM 780 N N . ARG A 1 100 ? -9.260 11.212 15.308 1.00 96.56 100 ARG A N 1
ATOM 781 C CA . ARG A 1 100 ? -10.658 10.806 15.123 1.00 96.56 100 ARG A CA 1
ATOM 782 C C . ARG A 1 100 ? -10.765 9.411 14.508 1.00 96.56 100 ARG A C 1
ATOM 784 O O . ARG A 1 100 ? -11.578 8.605 14.952 1.00 96.56 100 ARG A O 1
ATOM 791 N N . ASP A 1 101 ? -9.963 9.127 13.488 1.00 94.44 101 ASP A N 1
ATOM 792 C CA . ASP A 1 101 ? -10.000 7.838 12.800 1.00 94.44 101 ASP A CA 1
ATOM 793 C C . ASP A 1 101 ? -9.509 6.711 13.733 1.00 94.44 101 ASP A C 1
ATOM 795 O O . ASP A 1 101 ? -10.108 5.635 13.775 1.00 94.44 101 ASP A O 1
ATOM 799 N N . LEU A 1 102 ? -8.495 6.977 14.566 1.00 94.62 102 LEU A N 1
ATOM 800 C CA . LEU A 1 102 ? -8.034 6.054 15.607 1.00 94.62 102 LEU A CA 1
ATOM 801 C C . LEU A 1 102 ? -9.104 5.803 16.683 1.00 94.62 102 LEU A C 1
ATOM 803 O O . LEU A 1 102 ? -9.377 4.651 17.015 1.00 94.62 102 LEU A O 1
ATOM 807 N N . GLU A 1 103 ? -9.741 6.853 17.204 1.00 97.25 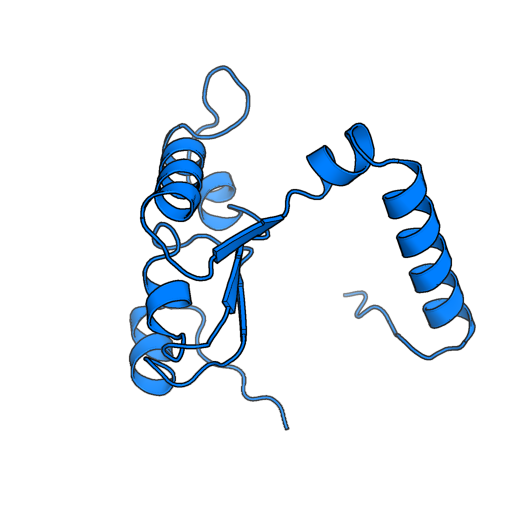103 GLU A N 1
ATOM 808 C CA . GLU A 1 103 ? -10.840 6.740 18.178 1.00 97.25 103 GLU A CA 1
ATOM 809 C C . GLU A 1 103 ? -12.014 5.929 17.611 1.00 97.25 103 GLU A C 1
ATOM 811 O O . GLU A 1 103 ? -12.622 5.110 18.310 1.00 97.25 103 GLU A O 1
ATOM 816 N N . TYR A 1 104 ? -12.307 6.096 16.319 1.00 97.38 104 TYR A N 1
ATOM 817 C CA . TYR A 1 104 ? -13.325 5.309 15.637 1.00 97.38 104 TYR A CA 1
ATOM 818 C C . TYR A 1 104 ? -12.945 3.826 15.544 1.00 97.38 104 TYR A C 1
ATOM 820 O O . TYR A 1 104 ? -13.780 2.969 15.836 1.00 97.38 104 TYR A O 1
ATOM 828 N N . LEU A 1 105 ? -11.692 3.502 15.209 1.00 95.94 105 LEU A N 1
ATOM 829 C CA . LEU A 1 105 ? -11.211 2.116 15.202 1.00 95.94 105 LEU A CA 1
ATOM 830 C C . LEU A 1 105 ? -11.304 1.471 16.593 1.00 95.94 105 LEU A C 1
ATOM 832 O O . LEU A 1 105 ? -11.757 0.331 16.697 1.00 95.94 105 LEU A O 1
ATOM 836 N N . LEU A 1 106 ? -10.956 2.201 17.658 1.00 96.75 106 LEU A N 1
ATOM 837 C CA . LEU A 1 106 ? -11.124 1.731 19.039 1.00 96.75 106 LEU A CA 1
ATOM 838 C C . LEU A 1 106 ? -12.601 1.491 19.375 1.00 96.75 106 LEU A C 1
ATOM 840 O O . LEU A 1 106 ? -12.945 0.449 19.921 1.00 96.75 106 LEU A O 1
ATOM 844 N N . THR A 1 107 ? -13.494 2.386 18.952 1.00 98.06 107 THR A N 1
ATOM 845 C CA . THR A 1 107 ? -14.945 2.202 19.121 1.00 98.06 107 THR A CA 1
ATOM 846 C C . THR A 1 107 ? -15.454 0.955 18.388 1.00 98.06 107 THR A C 1
ATOM 848 O O . THR A 1 107 ? -16.330 0.246 18.885 1.00 98.06 107 THR A O 1
ATOM 851 N N . LEU A 1 108 ? -14.952 0.679 17.178 1.00 97.75 108 LEU A N 1
ATOM 852 C CA . LEU A 1 108 ? -15.304 -0.533 16.435 1.00 97.75 108 LEU A CA 1
ATOM 853 C C . LEU A 1 108 ? -14.793 -1.795 17.137 1.00 97.75 108 LEU A C 1
ATOM 855 O O . LEU A 1 108 ? -15.493 -2.808 17.127 1.00 97.75 108 LEU A O 1
ATOM 859 N N . LEU A 1 109 ? -13.606 -1.726 17.741 1.00 96.50 109 LEU A N 1
ATOM 860 C CA . LEU A 1 109 ? -13.025 -2.807 18.530 1.00 96.50 109 LEU A CA 1
ATOM 861 C C . LEU A 1 109 ? -13.860 -3.090 19.785 1.00 96.50 109 LEU A C 1
ATOM 863 O O . LEU A 1 109 ? -14.263 -4.227 19.999 1.00 96.50 109 LEU A O 1
ATOM 867 N N . GLU A 1 110 ? -14.185 -2.056 20.565 1.00 97.25 110 GLU A N 1
ATOM 868 C CA . GLU A 1 110 ? -15.029 -2.154 21.767 1.00 97.25 110 GLU A CA 1
ATOM 869 C C . GLU A 1 110 ? -16.415 -2.740 21.471 1.00 97.25 110 GLU A C 1
ATOM 871 O O . GLU A 1 110 ? -17.005 -3.416 22.308 1.00 97.25 110 GLU A O 1
ATOM 876 N N . LYS A 1 111 ? -16.944 -2.490 20.267 1.00 97.75 111 LYS A N 1
ATOM 877 C CA . LYS A 1 111 ? -18.244 -3.002 19.804 1.00 97.75 111 LYS A CA 1
ATOM 878 C C . LYS A 1 111 ? -18.159 -4.362 19.104 1.00 97.75 111 LYS A C 1
ATOM 880 O O . LYS A 1 111 ? -19.132 -4.752 18.452 1.00 97.75 111 LYS A O 1
ATOM 885 N N . ASP A 1 112 ? -17.009 -5.037 19.158 1.00 95.88 112 ASP A N 1
ATOM 886 C CA . ASP A 1 112 ? -16.745 -6.315 18.483 1.00 95.88 112 ASP A CA 1
ATOM 887 C C . ASP A 1 112 ? -17.019 -6.291 16.962 1.00 95.88 112 ASP A C 1
ATOM 889 O O . ASP A 1 112 ? -17.286 -7.323 16.339 1.00 95.88 112 ASP A O 1
ATOM 893 N N . LYS A 1 113 ? -16.972 -5.111 16.329 1.00 97.12 113 LYS A N 1
ATOM 894 C CA . LYS A 1 113 ? -17.163 -4.957 14.874 1.00 97.12 113 LYS A CA 1
ATOM 895 C C . LYS A 1 113 ? -15.905 -5.297 14.090 1.00 97.12 113 LYS A C 1
ATOM 897 O O . LYS A 1 113 ? -16.006 -5.705 12.935 1.00 97.12 113 LYS A O 1
ATOM 902 N N . ILE A 1 114 ? -14.746 -5.142 14.718 1.00 95.69 114 ILE A N 1
ATOM 903 C CA . ILE A 1 114 ? -13.455 -5.596 14.209 1.00 95.69 114 ILE A CA 1
ATOM 904 C C . ILE A 1 114 ? -12.756 -6.407 15.293 1.00 95.69 114 ILE A C 1
ATOM 906 O O . ILE A 1 114 ? -12.952 -6.162 16.481 1.00 95.69 114 ILE A O 1
ATOM 910 N N . LYS A 1 115 ? -11.931 -7.369 14.881 1.00 93.38 115 LYS A N 1
ATOM 911 C CA . LYS A 1 115 ? -11.102 -8.166 15.785 1.00 93.38 115 LYS A CA 1
ATOM 912 C C . LYS A 1 115 ? -9.685 -8.204 15.224 1.00 93.38 115 LYS A C 1
ATOM 914 O O . LYS A 1 115 ? -9.519 -8.685 14.101 1.00 93.38 115 LYS A O 1
ATOM 919 N N . PRO A 1 116 ? -8.680 -7.670 15.937 1.00 87.94 116 PRO A N 1
ATOM 920 C CA . PRO A 1 116 ? -7.305 -7.766 15.494 1.00 87.94 116 PRO A CA 1
ATOM 921 C C . PRO A 1 116 ? -6.915 -9.238 15.484 1.00 87.94 116 PRO A C 1
ATOM 923 O O . PRO A 1 116 ? -7.169 -9.972 16.440 1.00 87.94 116 PRO A O 1
ATOM 926 N N . ASN A 1 117 ? -6.300 -9.667 14.391 1.00 84.56 117 ASN A N 1
ATOM 927 C CA . ASN A 1 117 ? -5.669 -10.971 14.334 1.00 84.56 117 ASN A CA 1
ATOM 928 C C . ASN A 1 117 ? -4.313 -10.864 15.043 1.00 84.56 117 ASN A C 1
ATOM 930 O O . ASN A 1 117 ? -3.297 -10.587 14.406 1.00 84.56 117 ASN A O 1
ATOM 934 N N . LEU A 1 118 ? -4.334 -10.953 16.374 1.00 77.19 118 LEU A N 1
ATOM 935 C CA . LEU A 1 118 ? -3.128 -10.992 17.195 1.00 77.19 118 LEU A CA 1
ATOM 936 C C . LEU A 1 118 ? -2.533 -12.400 17.068 1.00 77.19 118 LEU A C 1
ATOM 938 O O . LEU A 1 118 ? -3.160 -13.368 17.499 1.00 77.19 118 LEU A O 1
ATOM 942 N N . ALA A 1 119 ? -1.379 -12.488 16.405 1.00 42.97 119 ALA A N 1
ATOM 943 C CA . ALA A 1 119 ? -0.568 -13.700 16.318 1.00 42.97 119 ALA A CA 1
ATOM 944 C C . ALA A 1 119 ? 0.197 -13.949 17.624 1.00 42.97 119 ALA A C 1
ATOM 946 O O . ALA A 1 119 ? 0.605 -12.948 18.260 1.00 42.97 119 ALA A O 1
#

Sequence (119 aa):
GAETLPLNTSAWLPVVRGKMDFVADGLCQDDYVSPHAALKPEGHLVCLGISAINNTEQRGWFGQPISGKIATWKARNFFSNTSLYDLWESFQTKPEVYKRDLEYLLTLLEKDKIKPNLA

Radius of gyration: 16.36 Å; chains: 1; bounding box: 40×34×38 Å

Organism: NCBI:txid374047

pLDDT: mean 89.98, std 9.11, range [42.97, 98.06]

Secondary structure (DSSP, 8-state):
------SSHHHHHHHHTT-EEEEEESS-TTTTHHHHHTEEEEEEEEE---HHHHHHS---TTSS-HHHHHHHHHHHHH-TTEEE--HHHHHHH-HHHHHHHHHHHHHHHHTTS------

Foldseek 3Di:
DDDDWDPDLVGCQVVQFQPAQEEEDAACPPLCPRSLRSHHPNHAYEHAHHNNCLVPDDQPPVRHDPVRVVSVVCQVPPGPRYHYDYLVCCCVVPVVVNVVVVVVVVVCVVVVVDDDPDD